Protein AF-A0A8H3HGA5-F1 (afdb_monomer_lite)

pLDDT: mean 71.01, std 19.03, range [38.56, 97.56]

Radius of gyration: 27.58 Å; chains: 1; bounding box: 38×34×90 Å

Foldseek 3Di:
DDDDDDDDDDDDDDDDDDDDPPPPPPDDDDDDDPLQDDPCQWDWDDDPPDIDTDGPNVQCVDPVSVVVVVPPPPPDDDDDDPPDPPPPDD

Organism: NCBI:txid456999

Sequence (90 aa):
MSDTTSKNSNILAADGTSGEVVATESY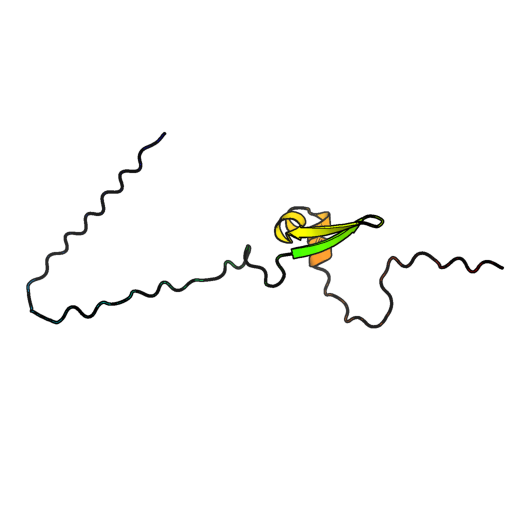TIVRQHEEFFFDDALVAIQIEDTLFNVHKYQLLKSETFSDMFKIPKVKYDKTEEGSSPSTQSR

Secondary structure (DSSP, 8-state):
---------------------------------TTT--TT-EEEEEETTEEEEEEHHHHHTSHHHHHHTTS------S--TT--------

Structure (mmCIF, N/CA/C/O backbone):
data_AF-A0A8H3HGA5-F1
#
_entry.id   AF-A0A8H3HGA5-F1
#
loop_
_atom_site.group_PDB
_atom_site.id
_atom_site.type_symbol
_atom_site.label_atom_id
_atom_site.label_alt_id
_atom_site.label_comp_id
_atom_site.label_asym_id
_atom_site.label_entity_id
_atom_site.label_seq_id
_atom_site.pdbx_PDB_ins_code
_atom_site.Cartn_x
_atom_site.Cartn_y
_atom_site.Cartn_z
_atom_site.occupancy
_atom_site.B_iso_or_equiv
_atom_site.auth_seq_id
_atom_site.auth_comp_id
_atom_site.auth_asym_id
_atom_site.auth_atom_id
_atom_site.pdbx_PDB_model_num
ATOM 1 N N . MET A 1 1 ? -5.461 13.043 -31.739 1.00 38.56 1 MET A N 1
ATOM 2 C CA . MET A 1 1 ? -5.106 11.658 -32.103 1.00 38.56 1 MET A CA 1
ATOM 3 C C . MET A 1 1 ? -3.911 11.784 -33.020 1.00 38.56 1 MET A C 1
ATOM 5 O O . MET A 1 1 ? -4.058 12.403 -34.062 1.00 38.56 1 MET A O 1
ATOM 9 N N . SER A 1 2 ? -2.727 11.391 -32.558 1.00 48.41 2 SER A N 1
ATOM 10 C CA . SER A 1 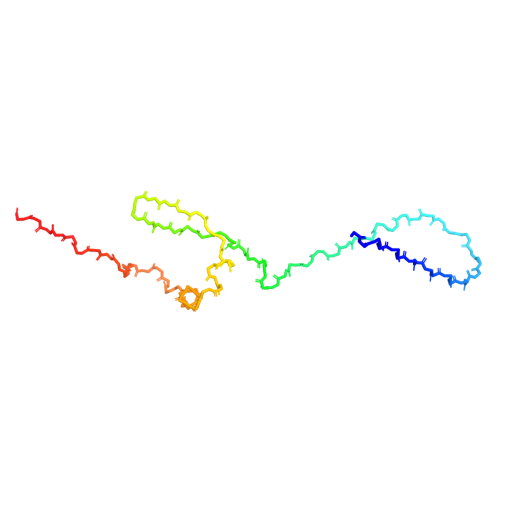2 ? -1.480 11.610 -33.296 1.00 48.41 2 SER A CA 1
ATOM 11 C C . SER A 1 2 ? -1.004 10.269 -33.833 1.00 48.41 2 SER A C 1
ATOM 13 O O . SER A 1 2 ? -0.602 9.409 -33.053 1.00 48.41 2 SER A O 1
ATOM 15 N N . ASP A 1 3 ? -1.102 10.104 -35.149 1.00 46.19 3 ASP A N 1
ATOM 16 C CA . ASP A 1 3 ? -0.676 8.911 -35.873 1.00 46.19 3 ASP A CA 1
ATOM 17 C C . ASP A 1 3 ? 0.848 8.743 -35.790 1.00 46.19 3 ASP A C 1
ATOM 19 O O . ASP A 1 3 ? 1.618 9.587 -36.255 1.00 46.19 3 ASP A O 1
ATOM 23 N N . THR A 1 4 ? 1.310 7.638 -35.209 1.00 51.16 4 THR A N 1
ATOM 24 C CA . THR A 1 4 ? 2.723 7.249 -35.205 1.00 51.16 4 THR A CA 1
ATOM 25 C C . THR A 1 4 ? 3.061 6.491 -36.486 1.00 51.16 4 THR A C 1
ATOM 27 O O . THR A 1 4 ? 2.919 5.277 -36.580 1.00 51.16 4 THR A O 1
ATOM 30 N N . THR A 1 5 ? 3.571 7.209 -37.488 1.00 46.72 5 THR A N 1
ATOM 31 C CA . THR A 1 5 ? 4.281 6.593 -38.619 1.00 46.72 5 THR A CA 1
ATOM 32 C C . THR A 1 5 ? 5.746 6.396 -38.232 1.00 46.72 5 THR A C 1
ATOM 34 O O . THR A 1 5 ? 6.538 7.333 -38.307 1.00 46.72 5 THR A O 1
ATOM 37 N N . SER A 1 6 ? 6.123 5.183 -37.820 1.00 53.22 6 SER A N 1
ATOM 38 C CA . SER A 1 6 ? 7.533 4.799 -37.679 1.00 53.22 6 SER A CA 1
ATOM 39 C C . SER A 1 6 ? 7.982 4.089 -38.954 1.00 53.22 6 SER A C 1
ATOM 41 O O . SER A 1 6 ? 7.582 2.957 -39.218 1.00 53.22 6 SER A O 1
ATOM 43 N N . LYS A 1 7 ? 8.774 4.777 -39.783 1.00 60.19 7 LYS A N 1
ATOM 44 C CA . LYS A 1 7 ? 9.428 4.180 -40.952 1.00 60.19 7 LYS A CA 1
ATOM 45 C C . LYS A 1 7 ? 10.683 3.451 -40.481 1.00 60.19 7 LYS A C 1
ATOM 47 O O . LYS A 1 7 ? 11.663 4.090 -40.113 1.00 60.19 7 LYS A O 1
ATOM 52 N N . ASN A 1 8 ? 10.668 2.126 -40.520 1.00 57.97 8 ASN A N 1
ATOM 53 C CA . ASN A 1 8 ? 11.859 1.304 -40.348 1.00 57.97 8 ASN A CA 1
ATOM 54 C C . ASN A 1 8 ? 12.506 1.044 -41.715 1.00 57.97 8 ASN A C 1
ATOM 56 O O . ASN A 1 8 ? 12.156 0.114 -42.434 1.00 57.97 8 ASN A O 1
ATOM 60 N N . SER A 1 9 ? 13.469 1.885 -42.081 1.00 64.06 9 SER A N 1
ATOM 61 C CA . SER A 1 9 ? 14.316 1.669 -43.252 1.00 64.06 9 SER A CA 1
ATOM 62 C C . SER A 1 9 ? 15.700 1.210 -42.814 1.00 64.06 9 SER A C 1
ATOM 64 O O . SER A 1 9 ? 16.529 2.049 -42.478 1.00 64.06 9 SER A O 1
ATOM 66 N N . ASN A 1 10 ? 15.964 -0.095 -42.881 1.00 63.94 10 ASN A N 1
ATOM 67 C CA . ASN A 1 10 ? 17.328 -0.620 -42.895 1.00 63.94 10 ASN A CA 1
ATOM 68 C C . ASN A 1 10 ? 17.530 -1.411 -44.189 1.00 63.94 10 ASN A C 1
ATOM 70 O O . ASN A 1 10 ? 17.286 -2.612 -44.251 1.00 63.94 10 ASN A O 1
ATOM 74 N N . ILE A 1 11 ? 17.965 -0.705 -45.235 1.00 54.25 11 ILE A N 1
ATOM 75 C CA . ILE A 1 11 ? 18.644 -1.326 -46.371 1.00 54.25 11 ILE A CA 1
ATOM 76 C C . ILE A 1 11 ? 20.113 -1.423 -45.967 1.00 54.25 11 ILE A C 1
ATOM 78 O O . ILE A 1 11 ? 20.820 -0.418 -45.954 1.00 54.25 11 ILE A O 1
ATOM 82 N N . LEU A 1 12 ? 20.565 -2.625 -45.623 1.00 52.78 12 LEU A N 1
ATOM 83 C CA . LEU A 1 12 ? 21.982 -2.967 -45.602 1.00 52.78 12 LEU A CA 1
ATOM 84 C C . LEU A 1 12 ? 22.181 -4.052 -46.651 1.00 52.78 12 LEU A C 1
ATOM 86 O O . LEU A 1 12 ? 21.810 -5.208 -46.465 1.00 52.78 12 LEU A O 1
ATOM 90 N N . ALA A 1 13 ? 22.696 -3.613 -47.796 1.00 43.03 13 ALA A N 1
ATOM 91 C CA . ALA A 1 13 ? 23.173 -4.480 -48.851 1.00 43.03 13 ALA A CA 1
ATOM 92 C C . ALA A 1 13 ? 24.396 -5.252 -48.348 1.00 43.03 13 ALA A C 1
ATOM 94 O O . ALA A 1 13 ? 25.376 -4.642 -47.925 1.00 43.03 13 ALA A O 1
ATOM 95 N N . ALA A 1 14 ? 24.352 -6.575 -48.442 1.00 40.44 14 ALA A N 1
ATOM 96 C CA . ALA A 1 14 ? 25.536 -7.393 -48.638 1.00 40.44 14 ALA A CA 1
ATOM 97 C C . ALA A 1 14 ? 25.123 -8.701 -49.317 1.00 40.44 14 ALA A C 1
ATOM 99 O O . ALA A 1 14 ? 24.069 -9.267 -49.042 1.00 40.44 14 ALA A O 1
ATOM 100 N N . ASP A 1 15 ? 25.965 -9.063 -50.269 1.00 45.41 15 ASP A N 1
ATOM 101 C CA . ASP A 1 15 ? 25.827 -10.038 -51.337 1.00 45.41 15 ASP A CA 1
ATOM 102 C C . ASP A 1 15 ? 25.667 -11.490 -50.852 1.00 45.41 15 ASP A C 1
ATOM 104 O O . ASP A 1 15 ? 25.989 -11.835 -49.715 1.00 45.41 15 ASP A O 1
ATOM 108 N N . GLY A 1 16 ? 25.104 -12.320 -51.727 1.00 52.34 16 GLY A N 1
ATOM 109 C CA . GLY A 1 16 ? 24.456 -13.585 -51.411 1.00 52.34 16 GLY A CA 1
ATOM 110 C C . GLY A 1 16 ? 25.350 -14.678 -50.831 1.00 52.34 16 GLY A C 1
ATOM 111 O O . GLY A 1 16 ? 26.527 -14.789 -51.145 1.00 52.34 16 GLY A O 1
ATOM 112 N N . THR A 1 17 ? 24.731 -15.569 -50.056 1.00 44.03 17 THR A N 1
ATOM 113 C CA . THR A 1 17 ? 24.977 -17.021 -50.060 1.00 44.03 17 THR A CA 1
ATOM 114 C C . THR A 1 17 ? 23.793 -17.705 -49.375 1.00 44.03 17 THR A C 1
ATOM 116 O O . THR A 1 17 ? 23.366 -17.321 -48.290 1.00 44.03 17 THR A O 1
ATOM 119 N N . SER A 1 18 ? 23.240 -18.705 -50.058 1.00 61.66 18 SER A N 1
ATOM 120 C CA . SER A 1 18 ? 22.158 -19.579 -49.615 1.00 61.66 18 SER A CA 1
ATOM 121 C C . SER A 1 18 ? 22.521 -20.329 -48.330 1.00 61.66 18 SER A C 1
ATOM 123 O O . SER A 1 18 ? 23.440 -21.147 -48.336 1.00 61.66 18 SER A O 1
ATOM 125 N N . GLY A 1 19 ? 21.765 -20.100 -47.260 1.00 46.41 19 GLY A N 1
ATOM 126 C CA . GLY A 1 19 ? 21.865 -20.853 -46.015 1.00 46.41 19 GLY A CA 1
ATOM 127 C C . GLY A 1 19 ? 20.536 -20.803 -45.273 1.00 46.41 19 GLY A C 1
ATOM 128 O O . GLY A 1 19 ? 20.102 -19.732 -44.873 1.00 46.41 19 GLY A O 1
ATOM 129 N N . GLU A 1 20 ? 19.886 -21.964 -45.213 1.00 50.62 20 GLU A N 1
ATOM 130 C CA . GLU A 1 20 ? 18.877 -22.428 -44.253 1.00 50.62 20 GLU A CA 1
ATOM 131 C C . GLU A 1 20 ? 18.271 -21.371 -43.308 1.00 50.62 20 GLU A C 1
ATOM 133 O O . GLU A 1 20 ? 18.944 -20.825 -42.435 1.00 50.62 20 GLU A O 1
ATOM 138 N N . VAL A 1 21 ? 16.960 -21.130 -43.452 1.00 54.59 21 VAL A N 1
ATOM 139 C CA . VAL A 1 21 ? 16.153 -20.317 -42.528 1.00 54.59 21 VAL A CA 1
ATOM 140 C C . VAL A 1 21 ? 16.026 -21.064 -41.196 1.00 54.59 21 VAL A C 1
ATOM 142 O O . VAL A 1 21 ? 15.011 -21.684 -40.890 1.00 54.59 21 VAL A O 1
ATOM 145 N N . VAL A 1 22 ? 17.086 -21.036 -40.392 1.00 58.34 22 VAL A N 1
ATOM 146 C CA . VAL A 1 22 ? 16.989 -21.334 -38.968 1.00 58.34 22 VAL A CA 1
ATOM 147 C C . VAL A 1 22 ? 16.263 -20.143 -38.368 1.00 58.34 22 VAL A C 1
ATOM 149 O O . VAL A 1 22 ? 16.823 -19.051 -38.281 1.00 58.34 22 VAL A O 1
ATOM 152 N N . ALA A 1 23 ? 14.989 -20.335 -38.026 1.00 63.47 23 ALA A N 1
ATOM 153 C CA . ALA A 1 23 ? 14.220 -19.361 -37.271 1.00 63.47 23 ALA A CA 1
ATOM 154 C C . ALA A 1 23 ? 14.957 -19.100 -35.952 1.00 63.47 23 ALA A C 1
ATOM 156 O O . ALA A 1 23 ? 14.882 -19.874 -34.998 1.00 63.47 23 ALA A O 1
ATOM 157 N N . THR A 1 24 ? 15.738 -18.025 -35.927 1.00 53.78 24 THR A N 1
ATOM 158 C CA . THR A 1 24 ? 16.333 -17.486 -34.719 1.00 53.78 24 THR A CA 1
ATOM 159 C C . THR A 1 24 ? 15.201 -16.832 -33.945 1.00 53.78 24 THR A C 1
ATOM 161 O O . THR A 1 24 ? 14.902 -15.653 -34.110 1.00 53.78 24 THR A O 1
ATOM 164 N N . GLU A 1 25 ? 14.524 -17.632 -33.121 1.00 66.19 25 GLU A N 1
ATOM 165 C CA . GLU A 1 25 ? 13.675 -17.143 -32.037 1.00 66.19 25 GLU A CA 1
ATOM 166 C C . GLU A 1 25 ? 14.551 -16.214 -31.187 1.00 66.19 25 GLU A C 1
ATOM 168 O O . GLU A 1 25 ? 15.391 -16.650 -30.394 1.00 66.19 25 GLU A O 1
ATOM 173 N N . SER A 1 26 ? 14.451 -14.908 -31.425 1.00 70.38 26 SER A N 1
ATOM 174 C CA . SER A 1 26 ? 15.163 -13.918 -30.635 1.00 70.38 26 SER A CA 1
ATOM 175 C C . SER A 1 26 ? 14.478 -13.848 -29.278 1.00 70.38 26 SER A C 1
ATOM 177 O O . SER A 1 26 ? 13.489 -13.134 -29.110 1.00 70.38 26 SER A O 1
ATOM 179 N N . TYR A 1 27 ? 14.978 -14.613 -28.310 1.00 73.38 27 TYR A N 1
ATOM 180 C CA . TYR A 1 27 ? 14.496 -14.541 -26.938 1.00 73.38 27 TYR A CA 1
ATOM 181 C C . TYR A 1 27 ? 14.800 -13.156 -26.366 1.00 73.38 27 TYR A C 1
ATOM 183 O O . TYR A 1 27 ? 15.953 -12.776 -26.155 1.00 73.38 27 TYR A O 1
ATOM 191 N N . THR A 1 28 ? 13.751 -12.386 -26.101 1.00 82.31 28 THR A N 1
ATOM 192 C CA . THR A 1 28 ? 13.862 -11.144 -25.341 1.00 82.31 28 THR A CA 1
ATOM 193 C C . THR A 1 28 ? 14.152 -11.478 -23.883 1.00 82.31 28 THR A C 1
ATOM 195 O O . THR A 1 28 ? 13.337 -12.115 -23.216 1.00 82.31 28 THR A O 1
ATOM 198 N N . ILE A 1 29 ? 15.298 -11.032 -23.366 1.00 88.44 29 ILE A N 1
ATOM 199 C CA . ILE A 1 29 ? 15.606 -11.138 -21.936 1.00 88.44 29 ILE A CA 1
ATOM 200 C C . ILE A 1 29 ? 14.706 -10.154 -21.183 1.00 88.44 29 ILE A C 1
ATOM 202 O O . ILE A 1 29 ? 14.885 -8.939 -21.281 1.00 88.44 29 ILE A O 1
ATOM 206 N N . VAL A 1 30 ? 13.744 -10.679 -20.423 1.00 89.00 30 VAL A N 1
ATOM 207 C CA . VAL A 1 30 ? 12.896 -9.874 -19.537 1.00 89.00 30 VAL A CA 1
ATOM 208 C C . VAL A 1 30 ? 13.687 -9.559 -18.273 1.00 89.00 30 VAL A C 1
ATOM 210 O O . VAL A 1 30 ? 14.061 -10.460 -17.524 1.00 89.00 30 VAL A O 1
ATOM 213 N N . ARG A 1 31 ? 13.954 -8.274 -18.034 1.00 89.88 31 ARG A N 1
ATOM 214 C CA . ARG A 1 31 ? 14.629 -7.798 -16.823 1.00 89.88 31 ARG A CA 1
ATOM 215 C C . ARG A 1 31 ? 13.606 -7.166 -15.884 1.00 89.88 31 ARG A C 1
ATOM 217 O O . ARG A 1 31 ? 12.775 -6.372 -16.319 1.00 89.88 31 ARG A O 1
ATOM 224 N N . GLN A 1 32 ? 13.678 -7.512 -14.604 1.00 91.12 32 GLN A N 1
ATOM 225 C CA . GLN A 1 32 ? 12.873 -6.879 -13.563 1.00 91.12 32 GLN A CA 1
ATOM 226 C C . GLN A 1 32 ? 13.391 -5.461 -13.297 1.00 91.12 32 GLN A C 1
ATOM 228 O O . GLN A 1 32 ? 14.599 -5.224 -13.304 1.00 91.12 32 GLN A O 1
ATOM 233 N N . HIS A 1 33 ? 12.477 -4.513 -13.097 1.00 86.31 33 HIS A N 1
ATOM 234 C CA . HIS A 1 33 ? 12.837 -3.128 -12.810 1.00 86.31 33 HIS A CA 1
ATOM 235 C C . HIS A 1 33 ? 13.094 -2.955 -11.313 1.00 86.31 33 HIS A C 1
ATOM 237 O O . HIS A 1 33 ? 12.170 -3.128 -10.527 1.00 86.31 33 HIS A O 1
ATOM 243 N N . GLU A 1 34 ? 14.301 -2.552 -10.921 1.00 83.06 34 GLU A N 1
ATOM 244 C CA . GLU A 1 34 ? 14.722 -2.489 -9.509 1.00 83.06 34 GLU A CA 1
ATOM 245 C C . GLU A 1 34 ? 13.816 -1.603 -8.631 1.00 83.06 34 GLU A C 1
ATOM 247 O O . GLU A 1 34 ? 13.611 -1.894 -7.459 1.00 83.06 34 GLU A O 1
ATOM 252 N N . GLU A 1 35 ? 13.227 -0.546 -9.200 1.00 80.25 35 GLU A N 1
ATOM 253 C CA . GLU A 1 35 ? 12.346 0.375 -8.461 1.00 80.25 35 GLU A CA 1
ATOM 254 C C . GLU A 1 35 ? 10.858 -0.024 -8.442 1.00 80.25 35 GLU A C 1
ATOM 256 O O . GLU A 1 35 ? 10.119 0.393 -7.555 1.00 80.25 35 GLU A O 1
ATOM 261 N N . PHE A 1 36 ? 10.385 -0.800 -9.423 1.00 79.12 36 PHE A N 1
ATOM 262 C CA . PHE A 1 36 ? 8.945 -1.063 -9.606 1.00 79.12 36 PHE A CA 1
ATOM 263 C C . PHE A 1 36 ? 8.582 -2.542 -9.494 1.00 79.12 36 PHE A C 1
ATOM 265 O O . PHE A 1 36 ?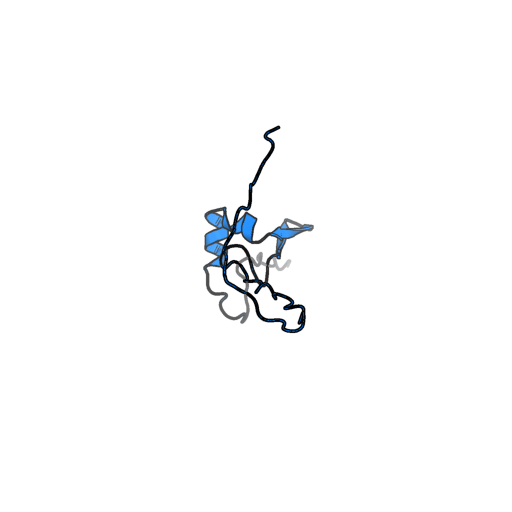 7.400 -2.882 -9.416 1.00 79.12 36 PHE A O 1
ATOM 272 N N . PHE A 1 37 ? 9.581 -3.420 -9.485 1.00 84.56 37 PHE A N 1
ATOM 273 C CA . PHE A 1 37 ? 9.416 -4.845 -9.288 1.00 84.56 37 PHE A CA 1
ATOM 274 C C . PHE A 1 37 ? 9.816 -5.195 -7.856 1.00 84.56 37 PHE A C 1
ATOM 276 O O . PHE A 1 37 ? 10.983 -5.119 -7.483 1.00 84.56 37 PHE A O 1
ATOM 283 N N . PHE A 1 38 ? 8.820 -5.555 -7.052 1.00 82.19 38 PHE A N 1
ATOM 284 C CA . PHE A 1 38 ? 8.996 -5.945 -5.660 1.00 82.19 38 PHE A CA 1
ATOM 285 C C . PHE A 1 38 ? 8.571 -7.401 -5.497 1.00 82.19 38 PHE A C 1
ATOM 287 O O . PHE A 1 38 ? 7.488 -7.757 -5.963 1.00 82.19 38 PHE A O 1
ATOM 294 N N . ASP A 1 39 ? 9.365 -8.196 -4.777 1.00 78.56 39 ASP A N 1
ATOM 295 C CA . ASP A 1 39 ? 9.004 -9.581 -4.440 1.00 78.56 39 ASP A CA 1
ATOM 296 C C . ASP A 1 39 ? 7.685 -9.637 -3.640 1.00 78.56 39 ASP A C 1
ATOM 298 O O . ASP A 1 39 ? 6.816 -10.456 -3.923 1.00 78.56 39 ASP A O 1
ATOM 302 N N . ASP A 1 40 ? 7.482 -8.664 -2.740 1.00 78.62 40 ASP A N 1
ATOM 303 C CA . ASP A 1 40 ? 6.258 -8.467 -1.953 1.00 78.62 40 ASP A CA 1
ATOM 304 C C . ASP A 1 40 ? 5.532 -7.181 -2.388 1.00 78.62 40 ASP A C 1
ATOM 306 O O . ASP A 1 40 ? 5.523 -6.157 -1.693 1.00 78.62 40 ASP A O 1
ATOM 310 N N . ALA A 1 41 ? 4.956 -7.193 -3.593 1.00 85.56 41 ALA A N 1
ATOM 311 C CA . ALA A 1 41 ? 4.299 -6.017 -4.172 1.00 85.56 41 ALA A CA 1
ATOM 312 C C . ALA A 1 41 ? 3.048 -5.553 -3.402 1.00 85.56 41 ALA A C 1
ATOM 314 O O . ALA A 1 41 ? 2.661 -4.386 -3.525 1.00 85.56 41 ALA A O 1
ATOM 315 N N . LEU A 1 42 ? 2.424 -6.441 -2.624 1.00 91.50 42 LEU A N 1
ATOM 316 C CA . LEU A 1 42 ? 1.250 -6.157 -1.802 1.00 91.50 42 LEU A CA 1
ATOM 317 C C . LEU A 1 42 ? 1.596 -6.246 -0.317 1.00 91.50 42 LEU A C 1
ATOM 319 O O . LEU A 1 42 ? 2.290 -7.161 0.119 1.00 91.50 42 LEU A O 1
ATOM 323 N N . VAL A 1 43 ? 1.055 -5.315 0.460 1.00 90.88 43 VAL A N 1
ATOM 324 C CA . VAL A 1 43 ? 1.090 -5.334 1.922 1.00 90.88 43 VAL A CA 1
ATOM 325 C C . VAL A 1 43 ? -0.332 -5.274 2.463 1.00 90.88 43 VAL A C 1
ATOM 327 O O . VAL A 1 43 ? -1.191 -4.600 1.890 1.00 90.88 43 VAL A O 1
ATOM 330 N N . ALA A 1 44 ? -0.575 -5.981 3.563 1.00 93.06 44 ALA A N 1
ATOM 331 C CA . ALA A 1 44 ? -1.841 -5.919 4.274 1.00 93.06 44 ALA A CA 1
ATOM 332 C C . ALA A 1 44 ? -1.776 -4.814 5.335 1.00 93.06 44 ALA A C 1
ATOM 334 O O . ALA A 1 44 ? -0.866 -4.803 6.164 1.00 93.06 44 ALA A O 1
ATOM 335 N N . ILE A 1 45 ? -2.734 -3.890 5.308 1.00 92.75 45 ILE A N 1
ATOM 336 C CA . ILE A 1 45 ? -2.919 -2.867 6.340 1.00 92.75 45 ILE A CA 1
ATOM 337 C C . ILE A 1 45 ? -4.251 -3.137 7.021 1.00 92.75 45 ILE A C 1
ATOM 339 O O . ILE A 1 45 ? -5.279 -3.242 6.353 1.00 92.75 45 ILE A O 1
ATOM 343 N N . GLN A 1 46 ? -4.229 -3.238 8.346 1.00 95.94 46 GLN A N 1
ATOM 344 C CA . GLN A 1 46 ? -5.439 -3.321 9.150 1.00 95.94 46 GLN A CA 1
ATOM 345 C C . GLN A 1 46 ? -5.857 -1.922 9.602 1.00 95.94 46 GLN A C 1
ATOM 347 O O . GLN A 1 46 ? -5.050 -1.177 10.158 1.00 95.94 46 GLN A O 1
ATOM 352 N N . ILE A 1 47 ? -7.123 -1.586 9.381 1.00 95.00 47 ILE A N 1
ATOM 353 C CA . ILE A 1 47 ? -7.768 -0.388 9.913 1.00 95.00 47 ILE A CA 1
ATOM 354 C C . ILE A 1 47 ? -9.031 -0.870 10.618 1.00 95.00 47 ILE A C 1
ATOM 356 O O . ILE A 1 47 ? -9.915 -1.430 9.974 1.00 95.00 47 ILE A O 1
ATOM 360 N N . GLU A 1 48 ? -9.081 -0.693 11.939 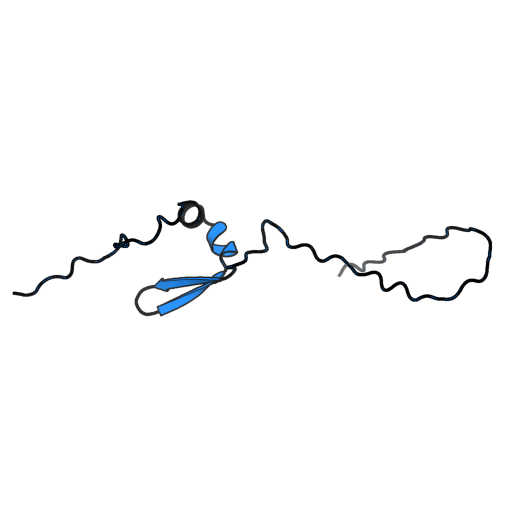1.00 96.25 48 GLU A N 1
ATOM 361 C CA . GLU A 1 48 ? -10.141 -1.242 12.794 1.00 96.25 48 GLU A CA 1
ATOM 362 C C . GLU A 1 48 ? -10.286 -2.769 12.611 1.00 96.25 48 GLU A C 1
ATOM 364 O O . GLU A 1 48 ? -9.348 -3.520 12.898 1.00 96.25 48 GLU A O 1
ATOM 369 N N . ASP A 1 49 ? -11.437 -3.241 12.138 1.00 96.25 49 ASP A N 1
ATOM 370 C CA . ASP A 1 49 ? -11.747 -4.650 11.874 1.00 96.25 49 ASP A CA 1
ATOM 371 C C . ASP A 1 49 ? -11.554 -5.054 10.401 1.00 96.25 49 ASP A C 1
ATOM 373 O O . ASP A 1 49 ? -11.816 -6.199 10.026 1.00 96.25 49 ASP A O 1
ATOM 377 N N . THR A 1 50 ? -11.071 -4.136 9.562 1.00 97.06 50 THR A N 1
ATOM 378 C CA . THR A 1 50 ? -10.984 -4.328 8.115 1.00 97.06 50 THR A CA 1
ATOM 379 C C . THR A 1 50 ? -9.532 -4.416 7.644 1.00 97.06 50 THR A C 1
ATOM 381 O O . THR A 1 50 ? -8.677 -3.614 8.021 1.00 97.06 50 THR A O 1
ATOM 384 N N . LEU A 1 51 ? -9.250 -5.394 6.776 1.00 97.56 51 LEU A N 1
ATOM 385 C CA . LEU A 1 51 ? -7.935 -5.609 6.172 1.00 97.56 51 LEU A CA 1
ATOM 386 C C . LEU A 1 51 ? -7.930 -5.158 4.707 1.00 97.56 51 LEU A C 1
ATOM 388 O O . LEU A 1 51 ? -8.765 -5.588 3.911 1.00 97.56 51 LEU A O 1
ATOM 392 N N . PHE A 1 52 ? -6.951 -4.339 4.336 1.00 96.19 52 PHE A N 1
ATOM 393 C CA . PHE A 1 52 ? -6.767 -3.834 2.979 1.00 96.19 52 PHE A CA 1
ATOM 394 C C . PHE A 1 52 ? -5.466 -4.358 2.385 1.00 96.19 52 PHE A C 1
ATOM 396 O O . PHE A 1 52 ? -4.401 -4.191 2.975 1.00 96.19 52 PHE A O 1
ATOM 403 N N . ASN A 1 53 ? -5.540 -4.924 1.181 1.00 95.56 53 ASN A N 1
ATOM 404 C CA . ASN A 1 53 ? -4.354 -5.227 0.385 1.00 95.56 53 ASN A CA 1
ATOM 405 C C . ASN A 1 53 ? -3.987 -4.005 -0.453 1.00 95.56 53 ASN A C 1
ATOM 407 O O . ASN A 1 53 ? -4.754 -3.579 -1.317 1.00 95.56 53 ASN A O 1
ATOM 411 N N . VAL A 1 54 ? -2.807 -3.449 -0.201 1.00 93.31 54 VAL A N 1
ATOM 412 C CA . VAL A 1 54 ? -2.336 -2.213 -0.828 1.00 93.31 54 VAL A CA 1
ATOM 413 C C . VAL A 1 54 ? -1.009 -2.463 -1.527 1.00 93.31 54 VAL A C 1
ATOM 415 O O . V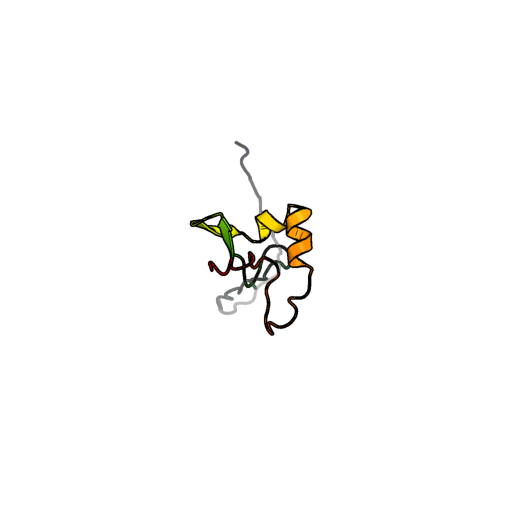AL A 1 54 ? -0.148 -3.181 -1.024 1.00 93.31 54 VAL A O 1
ATOM 418 N N . HIS A 1 55 ? -0.816 -1.844 -2.690 1.00 92.56 55 HIS A N 1
ATOM 419 C CA . HIS A 1 55 ? 0.469 -1.890 -3.374 1.00 92.56 55 HIS A CA 1
ATOM 420 C C . HIS A 1 55 ? 1.537 -1.124 -2.595 1.00 92.56 55 HIS A C 1
ATOM 422 O O . HIS A 1 55 ? 1.407 0.083 -2.374 1.00 92.56 55 HIS A O 1
ATOM 428 N N . LYS A 1 56 ? 2.644 -1.801 -2.275 1.00 90.88 56 LYS A N 1
ATOM 429 C CA . LYS A 1 56 ? 3.797 -1.222 -1.573 1.00 90.88 56 LYS A CA 1
ATOM 430 C C . LYS A 1 56 ? 4.303 0.049 -2.255 1.00 90.88 56 LYS A C 1
ATOM 432 O O . LYS A 1 56 ? 4.574 1.041 -1.588 1.00 90.88 56 LYS A O 1
ATOM 437 N N . TYR A 1 57 ? 4.335 0.051 -3.587 1.00 91.62 57 TYR A N 1
ATOM 438 C CA . TYR A 1 57 ? 4.728 1.214 -4.382 1.00 91.62 57 TYR A CA 1
ATOM 439 C C . TYR A 1 57 ? 3.917 2.481 -4.062 1.00 91.62 57 TYR A C 1
ATOM 441 O O . TYR A 1 57 ? 4.472 3.574 -4.029 1.00 91.62 57 TYR A O 1
ATOM 449 N N . GLN A 1 58 ? 2.612 2.356 -3.801 1.00 91.44 58 GLN A N 1
ATOM 450 C CA . GLN A 1 58 ? 1.780 3.524 -3.492 1.00 91.44 58 GLN A CA 1
ATOM 451 C C . GLN A 1 58 ? 2.095 4.093 -2.110 1.00 91.44 58 GLN A C 1
ATOM 453 O O . GLN A 1 58 ? 2.072 5.307 -1.930 1.00 91.44 58 GLN A O 1
ATOM 458 N N . LEU A 1 59 ? 2.441 3.229 -1.156 1.00 91.94 59 LEU A N 1
ATOM 459 C CA . LEU A 1 59 ? 2.823 3.640 0.192 1.00 91.94 59 LEU A CA 1
ATOM 460 C C . LEU A 1 59 ? 4.209 4.288 0.205 1.00 91.94 59 LEU A C 1
ATOM 462 O O . LEU A 1 59 ? 4.398 5.302 0.863 1.00 91.94 59 LEU A O 1
ATOM 466 N N . LEU A 1 60 ? 5.157 3.776 -0.586 1.00 90.94 60 LEU A N 1
ATOM 467 C CA . LEU A 1 60 ? 6.515 4.328 -0.680 1.00 90.94 60 LEU A CA 1
ATOM 468 C C . LEU A 1 60 ? 6.572 5.773 -1.204 1.00 90.94 60 LEU A C 1
ATOM 470 O O . LEU A 1 60 ? 7.569 6.454 -0.981 1.00 90.94 60 LEU A O 1
ATOM 474 N N . LYS A 1 61 ? 5.515 6.255 -1.870 1.00 91.50 61 LYS A N 1
ATOM 475 C CA . LYS A 1 61 ? 5.395 7.661 -2.294 1.00 91.50 61 LYS A CA 1
ATOM 476 C C . LYS A 1 61 ? 5.156 8.627 -1.133 1.00 91.50 61 LYS A C 1
ATOM 478 O O . LYS A 1 61 ? 5.383 9.822 -1.290 1.00 91.50 61 LYS A O 1
ATOM 483 N N . SER A 1 62 ? 4.655 8.137 -0.001 1.00 94.12 62 SER A N 1
ATOM 484 C CA . SER A 1 62 ? 4.474 8.930 1.214 1.00 94.12 62 SER A CA 1
ATOM 485 C C . SER A 1 62 ? 5.762 8.916 2.030 1.00 94.12 62 SER A C 1
ATOM 487 O O . SER A 1 62 ? 6.315 7.850 2.280 1.00 94.12 62 SER A O 1
ATOM 489 N N . GLU A 1 63 ? 6.208 10.086 2.491 1.00 93.44 63 GLU A N 1
ATOM 490 C CA . GLU A 1 63 ? 7.368 10.217 3.385 1.00 93.44 63 GLU A CA 1
ATOM 491 C C . GLU A 1 63 ? 7.205 9.352 4.643 1.00 93.44 63 GLU A C 1
ATOM 493 O O . GLU A 1 63 ? 8.063 8.528 4.952 1.00 93.44 63 GLU A O 1
ATOM 498 N N . THR A 1 64 ? 6.040 9.447 5.291 1.00 90.06 64 THR A N 1
ATOM 499 C CA . THR A 1 64 ? 5.718 8.705 6.514 1.00 90.06 64 THR A CA 1
ATOM 500 C C . THR A 1 64 ? 5.816 7.195 6.321 1.00 90.06 64 THR A C 1
ATOM 502 O O . THR A 1 64 ? 6.492 6.512 7.086 1.00 90.06 64 THR A O 1
ATOM 505 N N . PHE A 1 65 ? 5.161 6.655 5.292 1.00 90.56 65 PHE A N 1
ATOM 506 C CA . PHE A 1 65 ? 5.189 5.213 5.054 1.00 90.56 65 PHE A CA 1
ATOM 507 C C . PHE A 1 65 ? 6.546 4.744 4.525 1.00 90.56 65 PHE A C 1
ATOM 509 O O . PHE A 1 65 ? 6.978 3.648 4.874 1.00 90.56 65 PHE A O 1
ATOM 516 N N . SER A 1 66 ? 7.240 5.556 3.723 1.00 91.12 66 SER A N 1
ATOM 517 C CA . SER A 1 66 ? 8.574 5.236 3.203 1.00 91.12 66 SER A CA 1
ATOM 518 C C . SER A 1 66 ? 9.556 4.929 4.330 1.00 91.12 66 SER A C 1
ATOM 520 O O . SER A 1 66 ? 10.290 3.944 4.253 1.00 91.12 66 SER A O 1
ATOM 522 N N . ASP A 1 67 ? 9.520 5.704 5.412 1.00 90.19 67 ASP A N 1
ATOM 523 C CA . ASP A 1 67 ? 10.405 5.502 6.559 1.00 90.19 67 ASP A CA 1
ATOM 524 C C . ASP A 1 67 ? 10.111 4.207 7.329 1.00 90.19 67 ASP A C 1
ATOM 526 O O . ASP A 1 67 ? 11.046 3.513 7.734 1.00 90.19 67 ASP A O 1
ATOM 530 N N . MET A 1 68 ? 8.843 3.797 7.437 1.00 86.62 68 MET A N 1
ATOM 531 C CA . MET A 1 68 ? 8.457 2.536 8.092 1.00 86.62 68 MET A CA 1
ATOM 532 C C . MET A 1 68 ? 9.038 1.301 7.390 1.00 86.62 68 MET A C 1
ATOM 534 O O . MET A 1 68 ? 9.348 0.304 8.042 1.00 86.62 68 MET A O 1
ATOM 538 N N . PHE A 1 69 ? 9.221 1.357 6.067 1.00 84.62 69 PHE A N 1
ATOM 539 C CA . PHE A 1 69 ? 9.810 0.257 5.295 1.00 84.62 69 PHE A CA 1
ATOM 540 C C . PHE A 1 69 ? 11.348 0.238 5.311 1.00 84.62 69 PHE A C 1
ATOM 542 O O . PHE A 1 69 ? 11.931 -0.737 4.836 1.00 84.62 69 PHE A O 1
ATOM 549 N N . LYS A 1 70 ? 12.011 1.278 5.838 1.00 82.75 70 LYS A N 1
ATOM 550 C CA . LYS A 1 70 ? 13.483 1.357 5.946 1.00 82.75 70 LYS A CA 1
ATOM 551 C C . LYS A 1 70 ? 14.018 0.739 7.234 1.00 82.75 70 LYS A C 1
ATOM 553 O O . LYS A 1 70 ? 15.189 0.369 7.286 1.00 82.75 70 LYS A O 1
ATOM 558 N N . ILE A 1 71 ? 13.187 0.636 8.270 1.00 70.62 71 ILE A N 1
ATOM 559 C CA . ILE A 1 71 ? 13.587 0.074 9.560 1.00 70.62 71 ILE A CA 1
ATOM 560 C C . ILE A 1 71 ? 13.842 -1.428 9.356 1.00 70.62 71 ILE A C 1
ATOM 562 O O . ILE A 1 71 ? 12.928 -2.146 8.936 1.00 70.62 71 ILE A O 1
ATOM 566 N N . PRO A 1 72 ? 15.063 -1.939 9.618 1.00 63.09 72 PRO A N 1
ATOM 567 C CA . PRO A 1 72 ? 15.318 -3.369 9.563 1.00 63.09 72 PRO A CA 1
ATOM 568 C C . PRO A 1 72 ? 14.349 -4.048 10.520 1.00 63.09 72 PRO A C 1
ATOM 570 O O . PRO A 1 72 ? 14.340 -3.723 11.707 1.00 63.09 72 PRO A O 1
ATOM 573 N N . LYS A 1 73 ? 13.525 -4.968 10.007 1.00 62.12 73 LYS A N 1
ATOM 574 C CA . LYS A 1 73 ? 12.633 -5.773 10.842 1.00 62.12 73 LYS A CA 1
ATOM 575 C C . LYS A 1 73 ? 13.508 -6.499 11.858 1.00 62.12 73 LYS A C 1
ATOM 577 O O . LYS A 1 73 ? 14.195 -7.464 11.512 1.00 62.12 73 LYS A O 1
ATOM 582 N N . VAL A 1 74 ? 13.552 -5.982 13.086 1.00 55.72 74 VAL A N 1
ATOM 583 C CA . VAL A 1 74 ? 14.242 -6.627 14.196 1.00 55.72 74 VAL A CA 1
ATOM 584 C C . VAL A 1 74 ? 13.622 -8.009 14.273 1.00 55.72 74 VAL A C 1
ATOM 586 O O . VAL A 1 74 ? 12.398 -8.131 14.300 1.00 55.72 74 VAL A O 1
ATOM 589 N N . LYS A 1 75 ? 14.461 -9.043 14.152 1.00 49.22 75 LYS A N 1
ATOM 590 C CA . LYS A 1 75 ? 14.021 -10.437 14.153 1.00 49.22 75 LYS A CA 1
ATOM 591 C C . LYS A 1 75 ? 13.004 -10.601 15.274 1.00 49.22 75 LYS A C 1
ATOM 593 O O . LYS A 1 75 ? 13.341 -10.324 16.420 1.00 49.22 75 LYS A O 1
ATOM 598 N N . TYR A 1 76 ? 11.788 -10.987 14.900 1.00 49.59 76 TYR A N 1
ATOM 599 C CA . TYR A 1 76 ? 10.674 -11.263 15.792 1.00 49.59 76 TYR A CA 1
ATOM 600 C C . TYR A 1 76 ? 11.119 -12.199 16.924 1.00 49.59 76 TYR A C 1
ATOM 602 O O . TYR A 1 76 ? 11.045 -13.419 16.800 1.00 49.59 76 TYR A O 1
ATOM 610 N N . ASP A 1 77 ? 11.562 -11.631 18.036 1.00 48.00 77 ASP A N 1
ATOM 611 C CA . ASP A 1 77 ? 11.393 -12.223 19.350 1.00 48.00 77 ASP A CA 1
ATOM 612 C C . ASP A 1 77 ? 10.614 -11.206 20.176 1.00 48.00 77 ASP A C 1
ATOM 614 O O . ASP A 1 77 ? 11.153 -10.235 20.695 1.00 48.00 77 ASP A O 1
ATOM 618 N N . LYS A 1 78 ? 9.296 -11.418 20.176 1.00 51.41 78 LYS A N 1
ATOM 619 C CA . LYS A 1 78 ? 8.332 -10.951 21.173 1.00 51.41 78 LYS A CA 1
ATOM 620 C C . LYS A 1 78 ? 8.435 -9.478 21.565 1.00 51.41 78 LYS A C 1
ATOM 622 O O . LYS A 1 78 ? 9.047 -9.123 22.567 1.00 51.41 78 LYS A O 1
ATOM 627 N N . THR A 1 79 ? 7.657 -8.667 20.860 1.00 51.12 79 THR A N 1
ATOM 628 C CA . THR A 1 79 ? 6.595 -7.785 21.392 1.00 51.12 79 THR A CA 1
ATOM 629 C C . THR A 1 79 ? 6.461 -6.655 20.388 1.00 51.12 79 THR A C 1
ATOM 631 O O . THR A 1 79 ? 7.329 -5.791 20.311 1.00 51.12 79 THR A O 1
ATOM 634 N N . GLU A 1 80 ? 5.409 -6.692 19.574 1.00 49.75 80 GLU A N 1
ATOM 635 C CA . GLU A 1 80 ? 5.148 -5.597 18.649 1.00 49.75 80 GLU A CA 1
ATOM 636 C C . GLU A 1 80 ? 4.620 -4.390 19.423 1.00 49.75 80 GLU A C 1
ATOM 638 O O . GLU A 1 80 ? 3.646 -4.462 20.180 1.00 49.75 80 GLU A O 1
ATOM 643 N N . GLU A 1 81 ? 5.335 -3.286 19.257 1.00 52.06 81 GLU A N 1
ATOM 644 C CA . GLU A 1 81 ? 4.959 -1.955 19.696 1.00 52.06 81 GLU A CA 1
ATOM 645 C C . GLU A 1 81 ? 3.580 -1.612 19.106 1.00 52.06 81 GLU A C 1
ATOM 647 O O . GLU A 1 81 ? 3.384 -1.650 17.894 1.00 52.06 81 GLU A O 1
ATOM 652 N N . GLY A 1 82 ? 2.597 -1.365 19.978 1.00 52.38 82 GLY A N 1
ATOM 653 C CA . GLY A 1 82 ? 1.179 -1.231 19.609 1.00 52.38 82 GLY A CA 1
ATOM 654 C C . GLY A 1 82 ? 0.216 -2.099 20.427 1.00 52.38 82 GLY A C 1
ATOM 655 O O . GLY A 1 82 ? -0.999 -1.946 20.306 1.00 52.38 82 GLY A O 1
ATOM 656 N N . SER A 1 83 ? 0.718 -2.978 21.301 1.00 47.69 83 SER A N 1
ATOM 657 C CA . SER A 1 83 ? -0.141 -3.737 22.215 1.00 47.69 83 SER A CA 1
ATOM 658 C C . SER A 1 83 ? -0.840 -2.789 23.200 1.00 47.69 83 SER A C 1
ATOM 660 O O . SER A 1 83 ? -0.218 -2.245 24.114 1.00 47.69 83 SER A O 1
ATOM 662 N N . SER A 1 84 ? -2.140 -2.557 22.992 1.00 59.81 84 SER A N 1
ATOM 663 C CA . SER A 1 84 ? -2.988 -1.862 23.965 1.00 59.81 84 SER A CA 1
ATOM 664 C C . SER A 1 84 ? -2.873 -2.571 25.319 1.00 59.81 84 SER A C 1
ATOM 666 O O . SER A 1 84 ? -2.885 -3.806 25.345 1.00 59.81 84 SER A O 1
ATOM 668 N N . PRO A 1 85 ? -2.757 -1.847 26.448 1.00 55.94 85 PRO A N 1
ATOM 669 C CA . PRO A 1 85 ?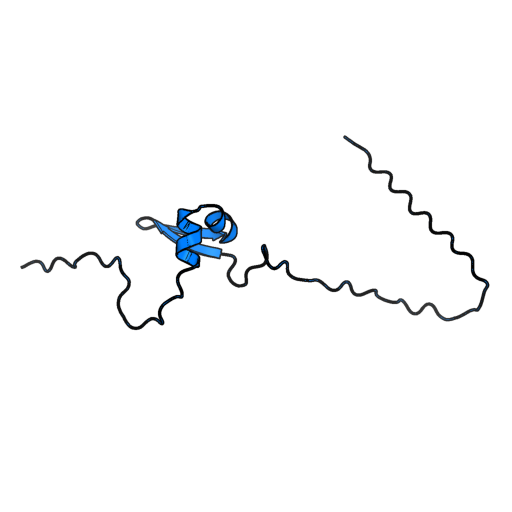 -2.649 -2.489 27.746 1.00 55.94 85 PRO A CA 1
ATOM 670 C C . PRO A 1 85 ? -3.923 -3.300 27.966 1.00 55.94 85 PRO A C 1
ATOM 672 O O . PRO A 1 85 ? -5.019 -2.741 28.043 1.00 55.94 85 PRO A O 1
ATOM 675 N N . SER A 1 86 ? -3.782 -4.625 28.035 1.00 51.31 86 SER A N 1
ATOM 676 C CA . SER A 1 86 ? -4.871 -5.491 28.467 1.00 51.31 86 SER A CA 1
ATOM 677 C C . SER A 1 86 ? -5.288 -5.007 29.850 1.00 51.31 86 SER A C 1
ATOM 679 O O . SER A 1 86 ? -4.553 -5.120 30.829 1.00 51.31 86 SER A O 1
ATOM 681 N N . THR A 1 87 ? -6.444 -4.353 29.916 1.00 52.16 87 THR A N 1
ATOM 682 C CA . THR A 1 87 ? -6.987 -3.883 31.182 1.00 52.16 87 THR A CA 1
ATOM 683 C C . THR A 1 87 ? -7.442 -5.138 31.913 1.00 52.16 87 THR A C 1
ATOM 685 O O . THR A 1 87 ? -8.481 -5.706 31.585 1.00 52.16 87 THR A O 1
ATOM 688 N N . GLN A 1 88 ? -6.629 -5.636 32.847 1.00 48.34 88 GLN A N 1
ATOM 689 C CA . GLN A 1 88 ? -7.075 -6.663 33.781 1.00 48.34 88 GLN A CA 1
ATOM 690 C C . GLN A 1 88 ? -8.212 -6.061 34.615 1.00 48.34 88 GLN A C 1
ATOM 692 O O . GLN A 1 88 ? -7.982 -5.253 35.516 1.00 48.34 88 GLN A O 1
ATOM 697 N N . SER A 1 89 ? -9.452 -6.411 34.268 1.00 51.47 89 SER A N 1
ATOM 698 C CA . SER A 1 89 ? -10.607 -6.197 35.132 1.00 51.47 89 SER A CA 1
ATOM 699 C C . SER A 1 89 ? -10.478 -7.076 36.378 1.00 51.47 89 SER A C 1
ATOM 701 O O . SER A 1 89 ? -10.127 -8.250 36.291 1.00 51.47 89 SER A O 1
ATOM 703 N N . ARG A 1 90 ? -10.732 -6.410 37.504 1.00 53.25 90 ARG A N 1
ATOM 704 C CA . ARG A 1 90 ? -10.687 -6.821 38.910 1.00 53.25 90 ARG A CA 1
ATOM 705 C C . ARG A 1 90 ? -11.243 -8.206 39.237 1.00 53.25 90 ARG A C 1
ATOM 707 O O . ARG A 1 90 ? -12.325 -8.537 38.709 1.00 53.25 90 ARG A O 1
#